Protein AF-A0A929C3K8-F1 (afdb_monomer_lite)

Foldseek 3Di:
DPQFPDKDKAWLFAAQVVQDADPVRHGSHAPPPDNDTDMDMDTHHDDDPPDD

Radius of gyration: 16.98 Å; chains: 1; bounding box: 36×15×49 Å

pLDDT: mean 89.9, std 8.72, range [59.56, 97.94]

Sequence (52 aa):
MNTFNEIHIMDLHGSTKKKEACPDGSKDNNVFDIQQGVAIMLMMKLPEKEKL

Secondary structure (DSSP, 8-state):
--S-SEEEEEE----TTTT-B-TTS-B---SSS-SS--EEEEEE-PPPPP--

Structure (mmCIF, N/CA/C/O backbone):
data_AF-A0A929C3K8-F1
#
_entry.id   AF-A0A929C3K8-F1
#
loop_
_atom_site.group_PDB
_atom_site.id
_atom_site.type_symbol
_atom_site.label_atom_id
_atom_site.label_alt_id
_atom_site.label_comp_id
_atom_site.label_asym_id
_atom_site.label_entity_id
_atom_site.label_seq_id
_atom_site.pdbx_PDB_ins_code
_atom_site.Cartn_x
_atom_site.Cartn_y
_atom_site.Cartn_z
_atom_site.occupancy
_atom_site.B_iso_or_equiv
_atom_site.auth_seq_id
_atom_site.auth_comp_id
_atom_site.auth_asym_id
_atom_site.auth_atom_id
_atom_site.pdbx_PDB_model_num
ATOM 1 N N . MET A 1 1 ? -8.489 10.690 11.664 1.00 63.44 1 MET A N 1
ATOM 2 C CA . MET A 1 1 ? -7.654 9.746 12.441 1.00 63.44 1 MET A CA 1
ATOM 3 C C . MET A 1 1 ? -8.338 9.190 13.696 1.00 63.44 1 MET A C 1
ATOM 5 O O . MET A 1 1 ? -7.747 8.329 14.316 1.00 63.44 1 MET A O 1
ATOM 9 N N . ASN A 1 2 ? -9.581 9.573 14.036 1.00 82.06 2 ASN A N 1
ATOM 10 C CA . ASN A 1 2 ? -10.237 9.122 15.282 1.00 82.06 2 ASN A CA 1
ATOM 11 C C . ASN A 1 2 ? -11.286 8.007 15.081 1.00 82.06 2 ASN A C 1
ATOM 13 O O . ASN A 1 2 ? -12.070 7.728 15.980 1.00 82.06 2 ASN A O 1
ATOM 17 N N . THR A 1 3 ? -11.364 7.418 13.886 1.00 92.44 3 THR A N 1
ATOM 18 C CA . THR A 1 3 ? -12.400 6.426 13.540 1.00 92.44 3 THR A CA 1
ATOM 19 C C . THR A 1 3 ? -11.980 4.997 13.878 1.00 92.44 3 THR A C 1
ATOM 21 O O . THR A 1 3 ? -12.817 4.192 14.282 1.00 92.44 3 THR A O 1
ATOM 24 N N . PHE A 1 4 ? -10.693 4.697 13.705 1.00 95.38 4 PHE A N 1
ATOM 25 C CA . PHE A 1 4 ? -10.089 3.389 13.933 1.00 95.38 4 PHE A CA 1
ATOM 26 C C . PHE A 1 4 ? -9.066 3.510 15.054 1.00 95.38 4 PHE A C 1
ATOM 28 O O . PHE A 1 4 ? -8.408 4.542 15.182 1.00 95.38 4 PHE A O 1
ATOM 35 N N . ASN A 1 5 ? -8.949 2.463 15.860 1.00 94.50 5 ASN A N 1
ATOM 36 C CA . ASN A 1 5 ? -7.987 2.400 16.954 1.00 94.50 5 ASN A CA 1
ATOM 37 C C . ASN A 1 5 ? -6.590 2.078 16.428 1.00 94.50 5 ASN A C 1
ATOM 39 O O . ASN A 1 5 ? -5.609 2.626 16.919 1.00 94.50 5 ASN A O 1
ATOM 43 N N . GLU A 1 6 ? -6.517 1.215 15.415 1.00 95.50 6 GLU A N 1
ATOM 44 C CA . GLU A 1 6 ? -5.263 0.750 14.834 1.00 95.50 6 GLU A CA 1
ATOM 45 C C . GLU A 1 6 ? -5.347 0.804 13.308 1.00 95.50 6 GLU A C 1
ATOM 47 O O . GLU A 1 6 ? -6.376 0.475 12.706 1.00 95.50 6 GLU A O 1
ATOM 52 N N . ILE A 1 7 ? -4.261 1.257 12.682 1.00 96.75 7 ILE A N 1
ATOM 53 C CA . ILE A 1 7 ? -4.120 1.356 11.230 1.00 96.75 7 ILE A CA 1
ATOM 54 C C . ILE A 1 7 ? -2.764 0.758 10.865 1.00 96.75 7 ILE A C 1
ATOM 56 O O . ILE A 1 7 ? -1.725 1.309 11.227 1.00 96.75 7 ILE A O 1
ATOM 60 N N . HIS A 1 8 ? -2.779 -0.344 10.121 1.00 97.25 8 HIS A N 1
ATOM 61 C CA . HIS A 1 8 ? -1.588 -0.932 9.517 1.00 97.25 8 HIS A CA 1
ATOM 62 C C . HIS A 1 8 ? -1.612 -0.674 8.015 1.00 97.25 8 HIS A C 1
ATOM 64 O O . HIS A 1 8 ? -2.620 -0.925 7.351 1.00 97.25 8 HIS A O 1
ATOM 70 N N . ILE A 1 9 ? -0.501 -0.168 7.485 1.00 97.75 9 ILE A N 1
ATOM 71 C CA . ILE A 1 9 ? -0.343 0.159 6.069 1.00 97.75 9 ILE A CA 1
ATOM 72 C C . ILE A 1 9 ? 0.866 -0.607 5.546 1.00 97.75 9 ILE A C 1
ATOM 74 O O . ILE A 1 9 ? 1.953 -0.508 6.112 1.00 97.75 9 ILE A O 1
ATOM 78 N N . MET A 1 10 ? 0.666 -1.352 4.465 1.00 97.19 10 MET A N 1
ATOM 79 C CA . MET A 1 10 ? 1.726 -1.985 3.691 1.00 97.19 10 MET A CA 1
ATOM 80 C C . MET A 1 10 ? 1.738 -1.347 2.305 1.00 97.19 10 MET A C 1
ATOM 82 O O . MET A 1 10 ? 0.827 -1.577 1.511 1.00 97.19 10 MET A O 1
ATOM 86 N N . ASP A 1 11 ? 2.743 -0.516 2.044 1.00 94.19 11 ASP A N 1
ATOM 87 C CA . ASP A 1 11 ? 2.966 0.088 0.731 1.00 94.19 11 ASP A CA 1
ATOM 88 C C . ASP A 1 11 ? 3.541 -0.968 -0.223 1.00 94.19 11 ASP A C 1
ATOM 90 O O . ASP A 1 11 ? 4.531 -1.624 0.102 1.00 94.19 11 ASP A O 1
ATOM 94 N N . LEU A 1 12 ? 2.886 -1.165 -1.366 1.00 94.44 12 LEU A N 1
ATOM 95 C CA . LEU A 1 12 ? 3.322 -2.088 -2.416 1.00 94.44 12 LEU A CA 1
ATOM 96 C C . LEU A 1 12 ? 4.043 -1.363 -3.559 1.00 94.44 12 LEU A C 1
ATOM 98 O O . LEU A 1 12 ? 4.394 -2.008 -4.542 1.00 94.44 12 LEU A O 1
ATOM 102 N N . HIS A 1 13 ? 4.243 -0.045 -3.454 1.00 93.56 13 HIS A N 1
ATOM 103 C CA . HIS A 1 13 ? 4.822 0.797 -4.499 1.00 93.56 13 HIS A CA 1
ATOM 104 C C . HIS A 1 13 ? 4.091 0.630 -5.847 1.00 93.56 13 HIS A C 1
ATOM 106 O O . HIS A 1 13 ? 2.860 0.730 -5.903 1.00 93.56 13 HIS A O 1
ATOM 112 N N . GLY A 1 14 ? 4.818 0.444 -6.954 1.00 93.31 14 GLY A N 1
ATOM 113 C CA . GLY A 1 14 ? 4.261 0.176 -8.279 1.00 93.31 14 GLY A CA 1
ATOM 114 C C . GLY A 1 14 ? 3.771 1.420 -9.021 1.00 93.31 14 GLY A C 1
ATOM 115 O O . GLY A 1 14 ? 2.985 1.306 -9.965 1.00 93.31 14 GLY A O 1
ATOM 116 N N . SER A 1 15 ? 4.184 2.624 -8.612 1.00 94.38 15 SER A N 1
ATOM 117 C CA . SER A 1 15 ? 3.820 3.863 -9.311 1.00 94.38 15 SER A CA 1
ATOM 118 C C . SER A 1 15 ? 4.709 4.087 -10.534 1.00 94.38 15 SER A C 1
ATOM 120 O O . SER A 1 15 ? 5.880 4.460 -10.424 1.00 94.38 15 SER A O 1
ATOM 122 N N . THR A 1 16 ? 4.134 3.991 -11.734 1.00 90.00 16 THR A N 1
ATOM 123 C CA . THR A 1 16 ? 4.896 4.161 -12.988 1.00 90.00 16 THR A CA 1
ATOM 124 C C . THR A 1 16 ? 5.429 5.584 -13.185 1.00 90.00 16 THR A C 1
ATOM 126 O O . THR A 1 16 ? 6.379 5.801 -13.938 1.00 90.00 16 THR A O 1
ATOM 129 N N . LYS A 1 17 ? 4.853 6.570 -12.485 1.00 89.69 17 LYS A N 1
ATOM 130 C CA . LYS A 1 17 ? 5.274 7.980 -12.548 1.00 89.69 17 LYS A CA 1
ATOM 131 C C . LYS A 1 17 ? 6.485 8.285 -11.674 1.00 89.69 17 LYS A C 1
ATOM 133 O O . LYS A 1 17 ? 7.249 9.187 -12.009 1.00 89.69 17 LYS A O 1
ATOM 138 N N . LYS A 1 18 ? 6.650 7.566 -10.561 1.00 85.50 18 LYS A N 1
ATOM 139 C CA . LYS A 1 18 ? 7.737 7.815 -9.606 1.00 85.50 18 LYS A CA 1
ATOM 140 C C . LYS A 1 18 ? 9.063 7.175 -10.022 1.00 85.50 18 LYS A C 1
ATOM 142 O O . LYS A 1 18 ? 10.101 7.643 -9.571 1.00 85.50 18 LYS A O 1
ATOM 147 N N . LYS A 1 19 ? 9.034 6.178 -10.921 1.00 78.94 19 LYS A N 1
ATOM 148 C CA . LYS A 1 19 ? 10.217 5.417 -11.371 1.00 78.94 19 LYS A CA 1
ATOM 149 C C . LYS A 1 19 ? 11.010 4.828 -10.194 1.00 78.94 19 LYS A C 1
ATOM 151 O O . LYS A 1 19 ? 12.237 4.889 -10.174 1.00 78.94 19 LYS A O 1
ATOM 156 N N . GLU A 1 20 ? 10.286 4.302 -9.211 1.00 82.50 20 GLU A N 1
ATOM 157 C CA . GLU A 1 20 ? 10.854 3.571 -8.080 1.00 82.50 20 GLU A CA 1
ATOM 158 C C . GLU A 1 20 ? 11.532 2.275 -8.580 1.00 82.50 20 GLU A C 1
ATOM 160 O O . GLU A 1 20 ? 11.23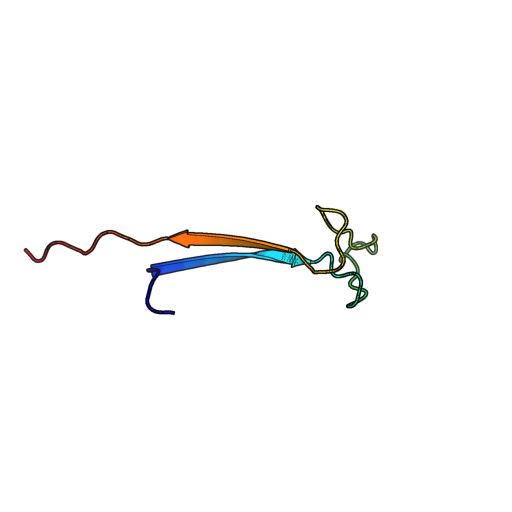0 1.769 -9.665 1.00 82.50 20 GLU A O 1
ATOM 165 N N . ALA A 1 21 ? 12.507 1.774 -7.821 1.00 83.88 21 ALA A N 1
ATOM 166 C CA . ALA A 1 21 ? 13.209 0.526 -8.105 1.00 83.88 21 ALA A CA 1
ATOM 167 C C . ALA A 1 21 ? 13.262 -0.313 -6.832 1.00 83.88 21 ALA A C 1
ATOM 169 O O . ALA A 1 21 ? 13.402 0.230 -5.730 1.00 83.88 21 ALA A O 1
ATOM 170 N N . CYS A 1 22 ? 13.159 -1.630 -6.978 1.00 86.12 22 CYS A N 1
ATOM 171 C CA . CYS A 1 22 ? 13.289 -2.530 -5.845 1.00 86.12 22 CYS A CA 1
ATOM 172 C C . CYS A 1 22 ? 14.724 -2.465 -5.280 1.00 86.12 22 CYS A C 1
ATOM 174 O O . CYS A 1 22 ? 15.665 -2.192 -6.031 1.00 86.12 22 CYS A O 1
ATOM 176 N N . PRO A 1 23 ? 14.934 -2.727 -3.974 1.00 87.56 23 PRO A N 1
ATOM 177 C CA . PRO A 1 23 ? 16.273 -2.716 -3.374 1.00 87.56 23 PRO A CA 1
ATOM 178 C C . PRO A 1 23 ? 17.268 -3.678 -4.039 1.00 87.56 23 PRO A C 1
ATOM 180 O O . PRO A 1 23 ? 18.475 -3.462 -3.974 1.00 87.56 23 PRO A O 1
ATOM 183 N N . ASP A 1 24 ? 16.765 -4.728 -4.686 1.00 90.94 24 ASP A N 1
ATOM 184 C CA . ASP A 1 24 ? 17.539 -5.700 -5.462 1.00 90.94 24 ASP A CA 1
ATOM 185 C C . ASP A 1 24 ? 17.827 -5.252 -6.913 1.00 90.94 24 ASP A C 1
ATOM 187 O O . ASP A 1 24 ? 18.460 -5.980 -7.675 1.00 90.94 24 ASP A O 1
ATOM 191 N N . GLY A 1 25 ? 17.377 -4.057 -7.307 1.00 87.19 25 GLY A N 1
ATOM 192 C CA . GLY A 1 25 ? 17.539 -3.491 -8.646 1.00 87.19 25 GLY A CA 1
ATOM 193 C C . GLY A 1 25 ? 16.539 -4.006 -9.683 1.00 87.19 25 GLY A C 1
ATOM 194 O O . GLY A 1 25 ? 16.596 -3.582 -10.841 1.00 87.19 25 GLY A O 1
ATOM 195 N N . SER A 1 26 ? 15.619 -4.897 -9.305 1.00 88.50 26 SER A N 1
ATOM 196 C CA . SER A 1 26 ? 14.532 -5.313 -10.188 1.00 88.50 26 SER A CA 1
ATOM 197 C C . SER A 1 26 ? 13.541 -4.166 -10.434 1.00 88.50 26 SER A C 1
ATOM 199 O O . SER A 1 26 ? 13.508 -3.155 -9.721 1.00 88.50 26 SER A O 1
ATOM 201 N N . LYS A 1 27 ? 12.758 -4.285 -11.514 1.00 85.69 27 LYS A N 1
ATOM 202 C CA . LYS A 1 27 ? 11.731 -3.289 -11.837 1.00 85.69 27 LYS A CA 1
ATOM 203 C C . LYS A 1 27 ? 10.633 -3.326 -10.783 1.00 85.69 27 LYS A C 1
ATOM 205 O O . LYS A 1 27 ? 10.077 -4.389 -10.520 1.00 85.69 27 LYS A O 1
ATOM 210 N N . ASP A 1 28 ? 10.269 -2.150 -10.293 1.00 88.94 28 ASP A N 1
ATOM 211 C CA . ASP A 1 28 ? 9.077 -1.981 -9.47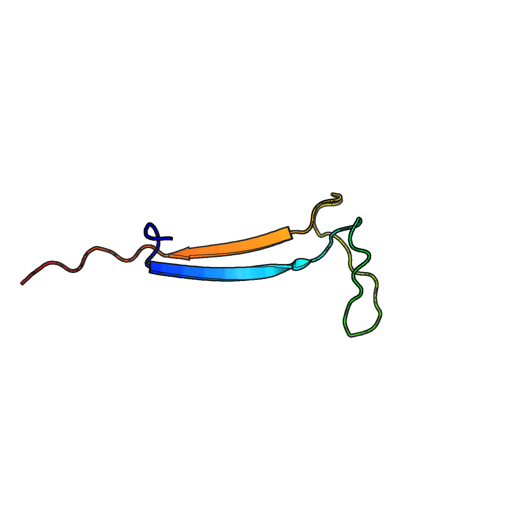9 1.00 88.94 28 ASP A CA 1
ATOM 212 C C . ASP A 1 28 ? 7.829 -2.111 -10.366 1.00 88.94 28 ASP A C 1
ATOM 214 O O . ASP A 1 28 ? 7.578 -1.276 -11.242 1.00 88.94 28 ASP A O 1
ATOM 218 N N . ASN A 1 29 ? 7.095 -3.211 -10.202 1.00 89.75 29 ASN A N 1
ATOM 219 C CA . ASN A 1 29 ? 5.939 -3.538 -11.030 1.00 89.75 29 ASN A CA 1
ATOM 220 C C . ASN A 1 29 ? 4.647 -3.337 -10.246 1.00 89.75 29 ASN A C 1
ATOM 222 O O . ASN A 1 29 ? 4.519 -3.747 -9.095 1.00 89.75 29 ASN A O 1
ATOM 226 N N . ASN A 1 30 ? 3.659 -2.753 -10.918 1.00 93.94 30 ASN A N 1
ATOM 227 C CA 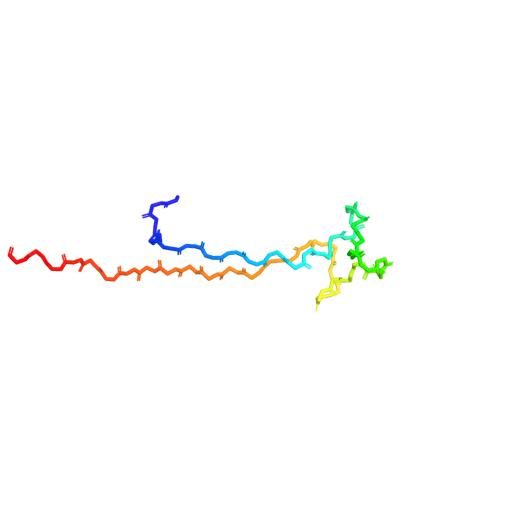. ASN A 1 30 ? 2.318 -2.642 -10.373 1.00 93.94 30 ASN A CA 1
ATOM 228 C C . ASN A 1 30 ? 1.618 -4.011 -10.357 1.00 93.94 30 ASN A C 1
ATOM 230 O O . ASN A 1 30 ? 1.778 -4.801 -11.284 1.00 93.94 30 ASN A O 1
ATOM 234 N N . VAL A 1 31 ? 0.797 -4.264 -9.338 1.00 95.38 31 VAL A N 1
ATOM 235 C CA . VAL A 1 31 ? 0.075 -5.538 -9.166 1.00 95.38 31 VAL A CA 1
ATOM 236 C C . VAL A 1 31 ? -1.262 -5.617 -9.925 1.00 95.38 31 VAL A C 1
ATOM 238 O O . VAL A 1 31 ? -1.842 -6.697 -10.000 1.00 95.38 31 VAL A O 1
ATOM 241 N N . PHE A 1 32 ? -1.764 -4.506 -10.484 1.00 95.38 32 PHE A N 1
ATOM 242 C CA . PHE A 1 32 ? -3.068 -4.420 -11.170 1.00 95.38 32 PHE A CA 1
ATOM 243 C C . PHE A 1 32 ? -3.003 -3.783 -12.572 1.00 95.38 32 PHE A C 1
ATOM 245 O O . PHE A 1 32 ? -4.032 -3.354 -13.089 1.00 95.38 32 PHE A O 1
ATOM 252 N N . ASP A 1 33 ? -1.816 -3.675 -13.179 1.00 93.25 33 ASP A N 1
ATOM 253 C CA . ASP A 1 33 ? -1.606 -3.040 -14.495 1.00 93.25 33 ASP A CA 1
ATOM 254 C C . ASP A 1 33 ? -2.126 -1.584 -14.600 1.00 93.25 33 ASP A C 1
ATOM 256 O O . ASP A 1 33 ? -2.605 -1.136 -15.645 1.00 93.25 33 ASP A O 1
ATOM 260 N N . ILE A 1 34 ? -2.008 -0.804 -13.518 1.00 95.00 34 ILE A N 1
ATOM 261 C CA . ILE A 1 34 ? -2.377 0.625 -13.466 1.00 95.00 34 ILE A CA 1
ATOM 262 C C . ILE A 1 34 ? -1.160 1.542 -13.252 1.00 95.00 34 ILE A C 1
ATOM 264 O O . ILE A 1 34 ? -0.055 1.090 -12.960 1.00 95.00 34 ILE A O 1
ATOM 268 N N . GLN A 1 35 ? -1.345 2.863 -13.407 1.00 93.81 35 GLN A N 1
ATOM 269 C CA . GLN A 1 35 ? -0.257 3.842 -13.225 1.00 93.81 35 GLN A CA 1
ATOM 270 C C . GLN A 1 35 ? -0.004 4.227 -11.760 1.00 93.81 35 GLN A C 1
ATOM 272 O O . GLN A 1 35 ? 1.112 4.606 -11.407 1.00 93.81 35 GLN A O 1
ATOM 277 N N . GLN A 1 36 ? -1.047 4.219 -10.932 1.00 95.62 36 GLN A N 1
ATOM 278 C CA . GLN A 1 36 ? -0.993 4.622 -9.531 1.00 95.62 36 GLN A CA 1
ATOM 279 C C . GLN A 1 36 ? -0.428 3.491 -8.674 1.00 95.62 36 GLN A C 1
ATOM 281 O O . GLN A 1 36 ? -0.779 2.332 -8.876 1.00 95.62 36 GLN A O 1
ATOM 286 N N . GLY A 1 37 ? 0.404 3.850 -7.694 1.00 94.69 37 GLY A N 1
ATOM 287 C CA . GLY A 1 37 ? 0.890 2.896 -6.702 1.00 94.69 37 GLY A CA 1
AT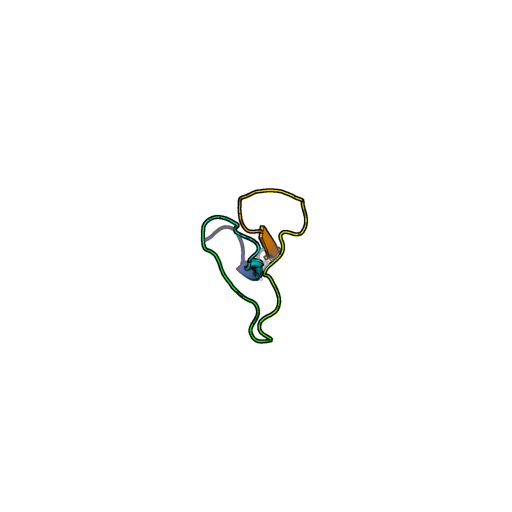OM 288 C C . GLY A 1 37 ? -0.234 2.342 -5.824 1.00 94.69 37 GLY A C 1
ATOM 289 O O . GLY A 1 37 ? -1.318 2.926 -5.735 1.00 94.69 37 GLY A O 1
ATOM 290 N N . VAL A 1 38 ? 0.035 1.208 -5.188 1.00 96.44 38 VAL A N 1
ATOM 291 C CA . VAL A 1 38 ? -0.946 0.430 -4.426 1.00 96.44 38 VAL A CA 1
ATOM 292 C C . VAL A 1 38 ? -0.451 0.249 -2.997 1.00 96.44 38 VAL A C 1
ATOM 294 O O . VAL A 1 38 ? 0.735 0.062 -2.765 1.00 96.44 38 VAL A O 1
ATOM 297 N N . ALA A 1 39 ? -1.369 0.256 -2.034 1.00 97.56 39 ALA A N 1
ATOM 298 C CA . ALA A 1 39 ? -1.087 -0.147 -0.664 1.00 97.56 39 ALA A CA 1
ATOM 299 C C . ALA A 1 39 ? -2.229 -1.013 -0.125 1.00 97.56 39 ALA A C 1
ATOM 301 O O . ALA A 1 39 ? -3.391 -0.831 -0.497 1.00 97.56 39 ALA A O 1
ATOM 302 N N . ILE A 1 40 ? -1.902 -1.932 0.779 1.00 97.81 40 ILE A N 1
ATOM 303 C CA . ILE A 1 40 ? -2.881 -2.677 1.571 1.00 97.81 40 ILE A CA 1
ATOM 304 C C . ILE A 1 40 ? -3.045 -1.956 2.905 1.00 97.81 40 ILE A C 1
ATOM 306 O O . ILE A 1 40 ? -2.066 -1.663 3.592 1.00 97.81 40 ILE A O 1
ATOM 310 N N . MET A 1 41 ? -4.293 -1.685 3.280 1.00 97.94 41 MET A N 1
ATOM 311 C CA . MET A 1 41 ? -4.630 -1.051 4.551 1.00 97.94 41 MET A CA 1
ATOM 312 C C . MET A 1 41 ? -5.503 -1.980 5.386 1.00 97.94 41 MET A C 1
ATOM 314 O O . MET A 1 41 ? -6.575 -2.392 4.946 1.00 97.94 41 MET A O 1
ATOM 318 N N . LEU A 1 42 ? -5.069 -2.261 6.613 1.00 97.94 42 LEU A N 1
ATOM 319 C CA . LEU A 1 42 ? -5.875 -2.930 7.630 1.00 97.94 42 LEU A CA 1
ATOM 320 C C . LEU A 1 42 ? -6.241 -1.903 8.698 1.00 97.94 42 LEU A C 1
ATOM 322 O O . LEU A 1 42 ? -5.368 -1.333 9.351 1.00 97.94 42 LEU A O 1
ATOM 326 N N . MET A 1 43 ? -7.537 -1.646 8.850 1.00 97.50 43 MET A N 1
ATOM 327 C CA . MET A 1 43 ? -8.065 -0.642 9.773 1.00 97.50 43 MET A CA 1
ATOM 328 C C . MET A 1 43 ? -8.951 -1.331 10.806 1.00 97.50 43 MET A C 1
ATOM 330 O O . MET A 1 43 ? -10.001 -1.872 10.461 1.00 97.50 43 MET A O 1
ATOM 334 N N . MET A 1 44 ? -8.530 -1.323 12.070 1.00 96.06 44 MET A N 1
ATOM 335 C CA . MET A 1 44 ? -9.225 -2.020 13.151 1.00 96.06 44 MET A CA 1
ATOM 336 C C . MET A 1 44 ? -9.950 -1.024 14.050 1.00 96.06 44 MET A C 1
ATOM 338 O O . MET A 1 44 ? -9.374 -0.043 14.529 1.00 96.06 44 MET A O 1
ATOM 342 N N . LYS A 1 45 ? -11.236 -1.290 14.288 1.00 95.12 45 LYS A N 1
ATOM 343 C CA . LYS A 1 45 ? -12.045 -0.588 15.282 1.00 95.12 45 LYS A CA 1
ATOM 344 C C . LYS A 1 45 ? -12.377 -1.567 16.397 1.00 95.12 45 LYS A C 1
ATOM 346 O O . LYS A 1 45 ? -13.077 -2.551 16.170 1.00 95.12 45 LYS A O 1
ATOM 351 N N . LEU A 1 46 ? -11.844 -1.302 17.579 1.00 92.00 46 LEU A N 1
ATOM 352 C CA . LEU A 1 46 ? -12.115 -2.088 18.769 1.00 92.00 46 LEU A CA 1
ATOM 353 C C . LEU A 1 46 ? -13.505 -1.722 19.310 1.00 92.00 46 LEU A C 1
ATOM 355 O O . LEU A 1 46 ? -13.936 -0.573 19.157 1.00 92.00 46 LEU A O 1
ATOM 359 N N . PRO A 1 47 ? -14.219 -2.672 19.935 1.00 90.00 47 PRO A N 1
ATOM 360 C CA . PRO A 1 47 ? -15.449 -2.356 20.643 1.00 90.00 47 PRO A CA 1
ATOM 361 C C . PRO A 1 47 ? -15.170 -1.320 21.736 1.00 90.00 47 PRO A C 1
ATOM 363 O O . PRO A 1 47 ? -14.091 -1.294 22.337 1.00 90.00 47 PRO A O 1
ATOM 366 N N . GLU A 1 48 ? -16.146 -0.453 21.995 1.00 85.19 48 GLU A N 1
ATOM 367 C CA . GLU A 1 48 ? -16.059 0.462 23.127 1.00 85.19 48 GLU A CA 1
ATOM 368 C C . GLU A 1 48 ? -15.980 -0.363 24.414 1.00 85.19 48 GLU A C 1
ATOM 370 O O . GLU A 1 48 ? -16.730 -1.322 24.595 1.00 85.19 48 GLU A O 1
ATOM 375 N N . LYS A 1 49 ? -15.034 -0.029 25.300 1.00 77.19 49 LYS A N 1
ATOM 376 C CA . LYS A 1 49 ? -14.958 -0.690 26.603 1.00 77.19 49 LYS A CA 1
ATOM 377 C C . LYS A 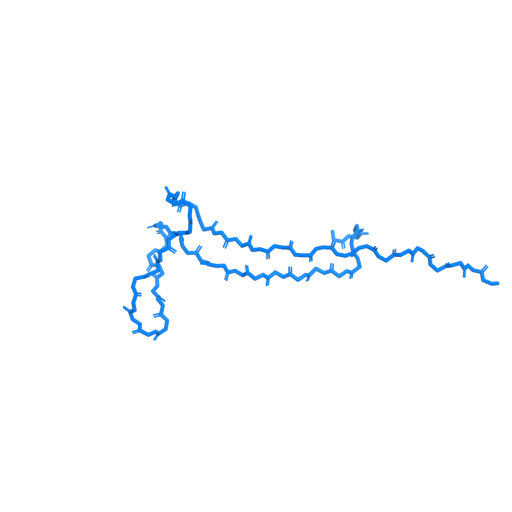1 49 ? -16.243 -0.371 27.360 1.00 77.19 49 LYS A C 1
ATOM 379 O O . LYS A 1 49 ? -16.517 0.805 27.608 1.00 77.19 49 LYS A O 1
ATOM 384 N N . GLU A 1 50 ? -17.000 -1.400 27.736 1.00 72.62 50 GLU A N 1
ATOM 385 C CA . GLU A 1 50 ? -18.091 -1.236 28.692 1.00 72.62 50 GLU A CA 1
ATOM 386 C C . GLU A 1 50 ? -17.516 -0.605 29.962 1.00 72.62 50 GLU A C 1
ATOM 388 O O . GLU A 1 50 ? -16.530 -1.083 30.532 1.00 72.62 50 GLU A O 1
ATOM 393 N N . LYS A 1 51 ? -18.087 0.530 30.362 1.00 67.25 51 LYS A N 1
ATOM 394 C CA . LYS A 1 51 ? -17.769 1.143 31.646 1.00 67.25 51 LYS A CA 1
ATOM 395 C C . LYS A 1 51 ? -18.445 0.288 32.716 1.00 67.25 51 LYS A C 1
ATOM 397 O O . LYS A 1 51 ? -19.671 0.304 32.797 1.00 67.25 51 LYS A O 1
ATOM 402 N N . LEU A 1 52 ? -17.642 -0.478 33.456 1.00 59.56 52 LEU A N 1
ATOM 403 C CA . LEU A 1 52 ? -18.034 -1.084 34.732 1.00 59.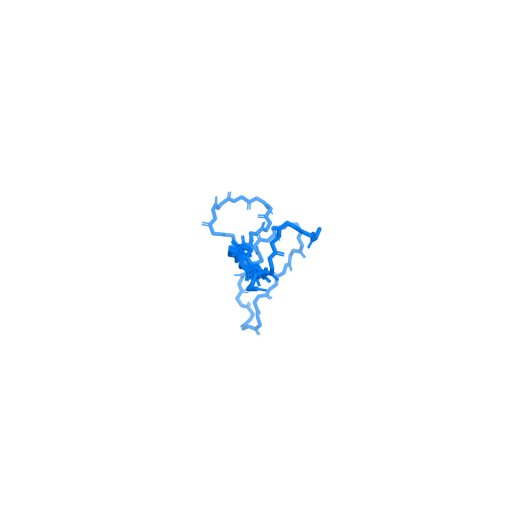56 52 LEU A CA 1
ATOM 404 C C . LEU A 1 52 ? -18.395 0.000 35.753 1.00 59.56 52 LEU A C 1
ATOM 406 O O . LEU A 1 52 ? -17.726 1.062 35.734 1.00 59.56 52 LEU A O 1
#